Protein AF-A0A9J6EHJ7-F1 (afdb_monomer)

Mean predicted aligned error: 3.96 Å

Foldseek 3Di:
DPPVVLVVLLVQCVVQQADCQDPVGGDDHSSNLSVLLVVCVVPVDDLVVSCVVSVHDSVVSVVSNVRSVVSVVVVD

Nearest PDB structures (foldseek):
  4ds4-assembly1_A  TM=6.036E-01  e=1.621E+00  Geobacillus kaustophilus HTA426
  3po4-assembly1_A  TM=6.266E-01  e=2.785E+00  Thermus aquaticus
  4dqs-assembly1_A  TM=6.371E-01  e=3.335E+00  Geobacillus kaustophilus HTA426
  2r0q-assembly1_F  TM=6.192E-01  e=3.762E+00  Staphylococcus aureus
  2r0q-assembly1_E  TM=4.791E-01  e=2.470E+00  Staphylococcus aureus

Structure (mmCIF, N/CA/C/O backbone):
data_AF-A0A9J6EHJ7-F1
#
_entry.id   AF-A0A9J6EHJ7-F1
#
loop_
_atom_site.group_PDB
_atom_site.id
_atom_site.type_symbol
_atom_site.label_atom_id
_atom_site.label_alt_id
_atom_site.label_comp_id
_atom_site.label_asym_id
_atom_site.label_entity_id
_atom_site.label_seq_id
_atom_site.pdbx_PDB_ins_code
_atom_site.Cartn_x
_atom_site.Cartn_y
_atom_site.Cartn_z
_atom_site.occupancy
_atom_site.B_iso_or_equiv
_atom_site.auth_seq_id
_atom_site.auth_comp_id
_atom_site.auth_asym_id
_atom_site.auth_atom_id
_atom_site.pdbx_PDB_model_num
ATOM 1 N N . MET A 1 1 ? -7.960 -13.841 -10.013 1.00 56.31 1 MET A N 1
ATOM 2 C CA . MET A 1 1 ? -8.060 -14.667 -8.789 1.00 56.31 1 MET A CA 1
ATOM 3 C C . MET A 1 1 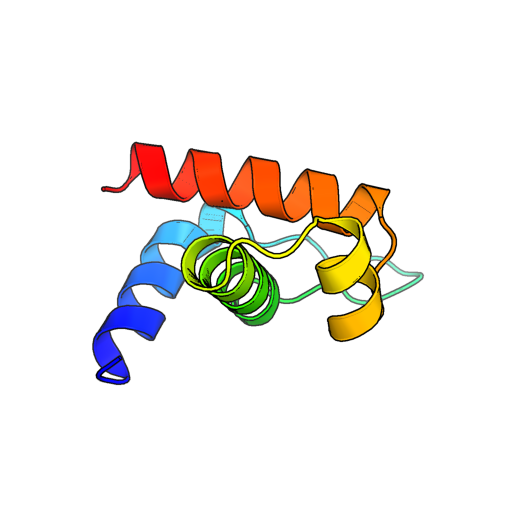? -9.516 -15.042 -8.578 1.00 56.31 1 MET A C 1
ATOM 5 O O . MET A 1 1 ? -10.351 -14.169 -8.794 1.00 56.31 1 MET A O 1
ATOM 9 N N . PRO A 1 2 ? -9.850 -16.278 -8.171 1.00 66.81 2 PRO A N 1
ATOM 10 C CA . PRO A 1 2 ? -11.168 -16.521 -7.595 1.00 66.81 2 PRO A CA 1
ATOM 11 C C . PRO A 1 2 ? -11.335 -15.572 -6.387 1.00 66.81 2 PRO A C 1
ATOM 13 O O . PRO A 1 2 ? -10.385 -15.458 -5.610 1.00 66.81 2 PRO A O 1
ATOM 16 N N . PRO A 1 3 ? -12.477 -14.874 -6.227 1.00 63.16 3 PRO A N 1
ATOM 17 C CA . PRO A 1 3 ? -12.650 -13.793 -5.239 1.00 63.16 3 PRO A CA 1
ATOM 18 C C . PRO A 1 3 ? -12.181 -14.168 -3.827 1.00 63.16 3 PRO A C 1
ATOM 20 O O . PRO A 1 3 ? -11.518 -13.397 -3.144 1.00 63.16 3 PRO A O 1
ATOM 23 N N . ARG A 1 4 ? -12.398 -15.437 -3.469 1.00 81.50 4 ARG A N 1
ATOM 24 C CA . ARG A 1 4 ? -12.043 -16.027 -2.178 1.00 81.50 4 ARG A CA 1
ATOM 25 C C . ARG A 1 4 ? -10.563 -15.884 -1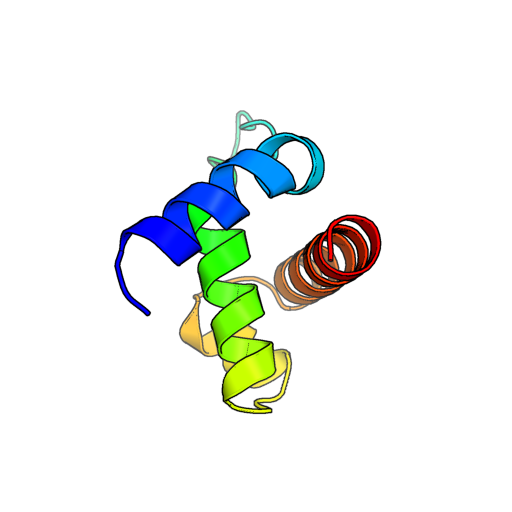.816 1.00 81.50 4 ARG A C 1
ATOM 27 O O . ARG A 1 4 ? -10.265 -15.660 -0.656 1.00 81.50 4 ARG A O 1
ATOM 34 N N . THR A 1 5 ? -9.635 -16.001 -2.770 1.00 87.56 5 THR A N 1
ATOM 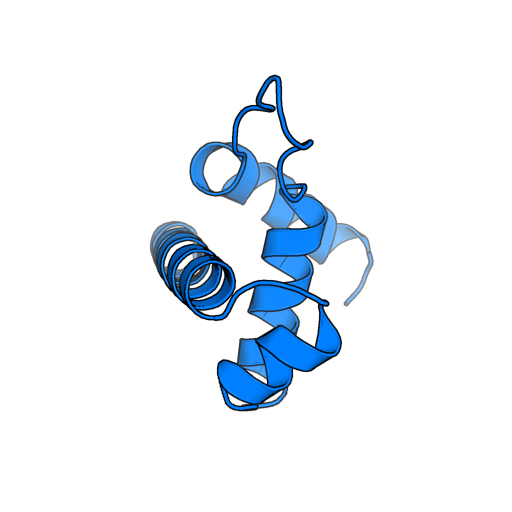35 C CA . THR A 1 5 ? -8.195 -15.972 -2.453 1.00 87.56 5 THR A CA 1
ATOM 36 C C . THR A 1 5 ? -7.729 -14.583 -2.036 1.00 87.56 5 THR A C 1
ATOM 38 O O . THR A 1 5 ? -6.908 -14.464 -1.130 1.00 87.56 5 THR A O 1
ATOM 41 N N . PHE A 1 6 ? -8.263 -13.538 -2.674 1.00 91.06 6 PHE A N 1
ATOM 42 C CA . PHE A 1 6 ? -7.930 -12.164 -2.313 1.00 91.06 6 PHE A CA 1
ATOM 43 C C . PHE A 1 6 ? -8.476 -11.829 -0.924 1.00 91.06 6 PHE A C 1
ATOM 45 O O . PHE A 1 6 ? -7.728 -11.338 -0.087 1.00 91.06 6 PHE A O 1
ATOM 52 N N . ASP A 1 7 ? -9.738 -12.171 -0.656 1.00 92.00 7 ASP A N 1
ATOM 53 C CA . ASP A 1 7 ? -10.372 -11.910 0.640 1.00 92.00 7 ASP A CA 1
ATOM 54 C C . ASP A 1 7 ? -9.671 -12.665 1.781 1.00 92.00 7 ASP A C 1
ATOM 56 O O . ASP A 1 7 ? -9.434 -12.099 2.845 1.00 92.00 7 ASP A O 1
ATOM 60 N N . THR A 1 8 ? -9.261 -13.920 1.554 1.00 91.38 8 THR A N 1
ATOM 61 C CA . THR A 1 8 ? -8.476 -14.690 2.534 1.00 91.38 8 THR A CA 1
ATOM 62 C C . TH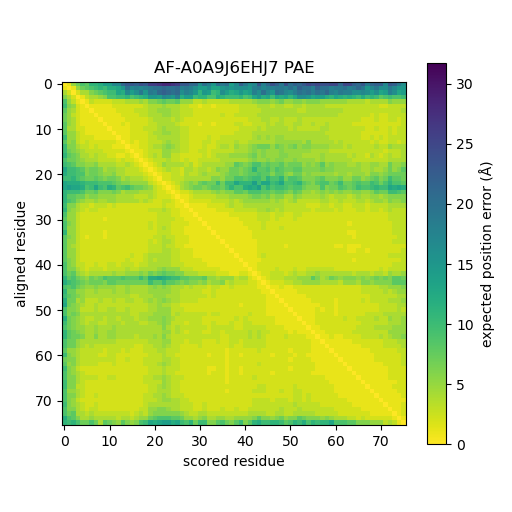R A 1 8 ? -7.114 -14.053 2.812 1.00 91.38 8 THR A C 1
ATOM 64 O O . THR A 1 8 ? -6.723 -13.937 3.971 1.00 91.38 8 THR A O 1
ATOM 67 N N . LEU A 1 9 ? -6.394 -13.608 1.778 1.00 91.94 9 LEU A N 1
ATOM 68 C CA . LEU A 1 9 ? -5.131 -12.884 1.962 1.00 91.94 9 LEU A CA 1
ATOM 69 C C . LEU A 1 9 ? -5.346 -11.564 2.702 1.00 91.94 9 LEU A C 1
ATOM 71 O O . LEU A 1 9 ? -4.559 -11.217 3.579 1.00 91.94 9 LEU A O 1
ATOM 75 N N . LEU A 1 10 ? -6.419 -10.845 2.377 1.00 93.75 10 LEU A N 1
ATOM 76 C CA . LEU A 1 10 ? -6.758 -9.590 3.026 1.00 93.75 10 LEU A CA 1
ATOM 77 C C . LEU A 1 10 ? -7.027 -9.782 4.517 1.00 93.75 10 LEU A C 1
ATOM 79 O O . LEU A 1 10 ? -6.524 -8.992 5.306 1.00 93.75 10 LEU A O 1
ATOM 83 N N . GLU A 1 11 ? -7.770 -10.817 4.906 1.00 92.69 11 GLU A N 1
ATOM 84 C CA . GLU A 1 11 ? -8.019 -11.158 6.313 1.00 92.69 11 GLU A CA 1
ATOM 85 C C . GLU A 1 11 ? -6.713 -11.440 7.073 1.00 92.69 11 GLU A C 1
ATOM 87 O O . GLU A 1 11 ? -6.525 -10.933 8.178 1.00 92.69 11 GLU A O 1
ATOM 92 N N . LEU A 1 12 ? -5.784 -12.182 6.459 1.00 90.88 12 LEU A N 1
ATOM 93 C CA . LEU A 1 12 ? -4.488 -12.518 7.059 1.00 90.88 12 LEU A CA 1
ATOM 94 C C . LEU A 1 12 ? -3.562 -11.302 7.195 1.00 90.88 12 LEU A C 1
ATOM 96 O O . LEU A 1 12 ? -2.872 -11.153 8.201 1.00 90.88 12 LEU A O 1
ATOM 100 N N . LEU A 1 13 ? -3.549 -10.425 6.190 1.00 91.56 13 LEU A N 1
ATOM 101 C CA . LEU A 1 13 ? -2.636 -9.280 6.117 1.00 91.56 13 LEU A CA 1
ATOM 102 C C . LEU A 1 13 ? -3.193 -8.028 6.794 1.00 91.56 13 LEU A C 1
ATOM 104 O O . LEU A 1 13 ? -2.426 -7.129 7.139 1.00 91.56 13 LEU A O 1
ATOM 108 N N . ARG A 1 14 ? -4.512 -7.960 7.015 1.00 91.12 14 ARG A N 1
ATOM 109 C CA . ARG A 1 14 ? -5.213 -6.837 7.652 1.00 91.12 14 ARG A CA 1
ATOM 110 C C . ARG A 1 14 ? -4.505 -6.271 8.887 1.00 91.12 14 ARG A C 1
ATOM 112 O O . ARG A 1 14 ? -4.345 -5.053 8.925 1.00 91.12 14 ARG A O 1
ATOM 119 N N . PRO A 1 15 ? -4.068 -7.079 9.875 1.00 89.12 15 PRO A N 1
ATOM 120 C CA . PRO A 1 15 ? -3.398 -6.545 11.059 1.00 89.12 15 PRO A CA 1
ATOM 121 C C . PRO A 1 15 ? -2.053 -5.866 10.758 1.00 89.12 15 PRO A C 1
ATOM 123 O O . PRO A 1 15 ? -1.652 -4.991 11.517 1.00 89.12 15 PRO A O 1
ATOM 126 N N . ALA A 1 16 ? -1.377 -6.230 9.664 1.00 88.12 16 ALA A N 1
ATOM 127 C CA . ALA A 1 16 ? -0.090 -5.653 9.278 1.00 88.12 16 ALA A CA 1
ATOM 128 C C . ALA A 1 16 ? -0.233 -4.401 8.395 1.00 88.12 16 ALA A C 1
ATOM 130 O O . ALA A 1 16 ? 0.543 -3.463 8.537 1.00 88.12 16 ALA A O 1
ATOM 131 N N . ILE A 1 17 ? -1.224 -4.369 7.493 1.00 90.31 17 ILE A N 1
ATOM 132 C CA . ILE A 1 17 ? -1.340 -3.314 6.464 1.00 90.31 17 ILE A CA 1
ATOM 133 C C . ILE A 1 17 ? -2.443 -2.280 6.738 1.00 90.31 17 ILE A C 1
ATOM 135 O O . ILE A 1 17 ? -2.579 -1.307 5.992 1.00 90.31 17 ILE A O 1
ATOM 139 N N . SER A 1 18 ? -3.263 -2.476 7.776 1.00 91.00 18 SER A N 1
ATOM 140 C CA . SER A 1 18 ? -4.313 -1.523 8.146 1.00 91.00 18 SER A CA 1
ATOM 141 C C . SER A 1 18 ? -3.723 -0.334 8.901 1.00 91.00 18 SER A C 1
ATOM 143 O O . SER A 1 18 ? -3.123 -0.495 9.962 1.00 91.00 18 SER A O 1
ATOM 145 N N . LYS A 1 19 ? -3.944 0.880 8.387 1.00 86.12 19 LYS A N 1
ATOM 146 C CA . LYS A 1 19 ? -3.522 2.128 9.043 1.00 86.12 19 LYS A CA 1
ATOM 147 C C . LYS A 1 19 ? -4.710 2.841 9.686 1.00 86.12 19 LYS A C 1
ATOM 149 O O . LYS A 1 19 ? -5.852 2.640 9.282 1.00 86.12 19 LYS A O 1
ATOM 154 N N . GLN A 1 20 ? -4.433 3.643 10.713 1.00 85.88 20 GLN A N 1
ATOM 155 C CA . GLN A 1 20 ? -5.449 4.450 11.389 1.00 85.88 20 GLN A CA 1
ATOM 156 C C . GLN A 1 20 ? -5.762 5.713 10.588 1.00 85.88 20 GLN A C 1
ATOM 158 O O . GLN A 1 20 ? -4.861 6.341 10.024 1.00 85.88 20 GLN A O 1
ATOM 163 N N . ASP A 1 21 ? -7.036 6.098 10.584 1.00 89.31 21 ASP A N 1
ATOM 164 C CA . ASP A 1 21 ? -7.466 7.378 10.038 1.00 89.31 21 ASP A CA 1
ATOM 165 C C . ASP A 1 21 ? -6.889 8.539 10.850 1.00 89.31 21 ASP A C 1
ATOM 167 O O . ASP A 1 21 ? -6.708 8.462 12.066 1.00 89.31 21 ASP A O 1
ATOM 171 N N . THR A 1 22 ? -6.613 9.643 10.161 1.00 86.56 22 THR A N 1
ATOM 172 C CA . THR A 1 22 ? -6.158 10.885 10.791 1.00 86.56 22 THR A CA 1
ATOM 173 C C . THR A 1 22 ? -7.192 11.985 10.585 1.00 86.56 22 THR A C 1
ATOM 175 O O . THR A 1 22 ? -7.995 11.926 9.657 1.00 86.56 22 THR A O 1
ATOM 178 N N . ASN A 1 23 ? -7.112 13.052 11.386 1.00 88.75 23 ASN A N 1
ATOM 179 C CA . ASN A 1 23 ? -7.969 14.237 11.234 1.00 88.75 23 ASN A CA 1
ATOM 180 C C . ASN A 1 23 ? -7.777 14.983 9.896 1.00 88.75 23 ASN A C 1
ATOM 182 O O . ASN A 1 23 ? -8.566 15.867 9.576 1.00 88.75 23 ASN A O 1
ATOM 186 N N . TYR A 1 24 ? -6.724 14.667 9.135 1.00 84.31 24 TYR A N 1
ATOM 187 C CA . TYR A 1 24 ? -6.416 15.322 7.862 1.00 84.31 24 TYR A CA 1
ATOM 188 C C . TYR A 1 24 ? -6.950 14.541 6.660 1.00 84.31 24 TYR A C 1
ATOM 190 O O . TYR A 1 24 ? -7.533 15.128 5.750 1.00 84.31 24 TYR A O 1
ATOM 198 N N . ARG A 1 25 ? -6.725 13.223 6.628 1.00 85.19 25 ARG A N 1
ATOM 199 C CA . ARG A 1 25 ? -7.136 12.349 5.523 1.00 85.19 25 ARG A CA 1
ATOM 200 C C . ARG A 1 25 ? -7.430 10.936 6.040 1.00 85.19 25 ARG A C 1
ATOM 202 O O . ARG A 1 25 ? -6.683 10.467 6.910 1.00 85.19 25 ARG A O 1
ATOM 209 N N . PRO A 1 26 ? -8.437 10.241 5.471 1.00 87.00 26 PRO A N 1
ATOM 210 C CA . PRO A 1 26 ? -8.605 8.811 5.695 1.00 87.00 26 PRO A CA 1
ATOM 211 C C . PRO A 1 26 ? -7.368 8.030 5.240 1.00 87.00 26 PRO A C 1
ATOM 213 O O . PRO A 1 26 ? -6.701 8.374 4.250 1.00 87.00 26 PRO A O 1
ATOM 216 N N . ALA A 1 27 ? -7.062 6.975 5.982 1.00 90.19 27 ALA A N 1
ATOM 217 C CA . ALA A 1 27 ? -6.031 6.025 5.632 1.00 90.19 27 ALA A CA 1
ATOM 218 C C . ALA A 1 27 ? -6.373 5.330 4.308 1.00 90.19 27 ALA A C 1
ATOM 220 O O . ALA A 1 27 ? -7.535 5.148 3.942 1.00 90.19 27 ALA A O 1
ATOM 221 N N . ILE A 1 28 ? -5.334 4.929 3.575 1.00 90.81 28 ILE A N 1
ATOM 222 C CA . ILE A 1 28 ? -5.518 4.015 2.447 1.00 90.81 28 ILE A CA 1
ATOM 223 C C . ILE A 1 28 ? -5.980 2.683 3.040 1.00 90.81 28 ILE A C 1
ATOM 225 O O . ILE A 1 28 ? -5.372 2.182 3.988 1.00 90.81 28 ILE A O 1
ATOM 229 N N . SER A 1 29 ? -7.082 2.149 2.517 1.00 93.06 29 SER A N 1
ATOM 230 C CA . SER A 1 29 ? -7.683 0.939 3.064 1.00 93.06 29 SER A CA 1
ATOM 231 C C . SER A 1 29 ? -6.735 -0.257 2.911 1.00 93.06 29 SER A C 1
ATOM 233 O O . SER A 1 29 ? -5.972 -0.340 1.947 1.00 93.06 29 SER A O 1
ATOM 235 N N . ALA A 1 30 ? -6.808 -1.222 3.833 1.00 93.81 30 ALA A N 1
ATOM 236 C CA . ALA A 1 30 ? -6.039 -2.467 3.727 1.00 93.81 30 ALA A CA 1
ATOM 237 C C . ALA A 1 30 ? -6.295 -3.188 2.387 1.00 93.81 30 ALA A C 1
ATOM 239 O O . ALA A 1 30 ? -5.380 -3.761 1.799 1.00 93.81 30 ALA A O 1
ATOM 240 N N . HIS A 1 31 ? -7.529 -3.102 1.881 1.00 94.25 31 HIS A N 1
ATOM 241 C CA . HIS A 1 31 ? -7.919 -3.631 0.578 1.00 94.25 31 HIS A CA 1
ATOM 242 C C . HIS A 1 31 ? -7.110 -2.984 -0.556 1.00 94.25 31 HIS A C 1
ATOM 244 O O . HIS A 1 31 ? -6.510 -3.685 -1.371 1.00 94.25 31 HIS A O 1
ATOM 250 N N . ASP A 1 32 ? -7.038 -1.652 -0.585 1.00 93.38 32 ASP A N 1
ATOM 251 C CA . ASP A 1 32 ? -6.330 -0.922 -1.640 1.00 93.38 32 ASP A CA 1
ATOM 252 C C . ASP A 1 32 ? -4.813 -1.093 -1.531 1.00 93.38 32 ASP A C 1
ATOM 254 O O . ASP A 1 32 ? -4.139 -1.236 -2.551 1.00 93.38 32 ASP A O 1
ATOM 258 N N . CYS A 1 33 ? -4.274 -1.156 -0.309 1.00 94.12 33 CYS A N 1
ATOM 259 C CA . CYS A 1 33 ? -2.872 -1.498 -0.058 1.00 94.12 33 CYS A CA 1
ATOM 260 C C . CYS A 1 33 ? -2.516 -2.878 -0.636 1.00 94.12 33 CYS A C 1
ATOM 262 O O . CYS A 1 33 ? -1.500 -3.024 -1.325 1.00 94.12 33 CYS A O 1
ATOM 264 N N . LEU A 1 34 ? -3.362 -3.887 -0.399 1.00 94.88 34 LEU A N 1
ATOM 265 C CA . LEU A 1 34 ? -3.152 -5.235 -0.923 1.00 94.88 34 LEU A CA 1
ATOM 266 C C . LEU A 1 34 ? -3.273 -5.267 -2.450 1.00 94.88 34 LEU A C 1
ATOM 268 O O . LEU A 1 34 ? -2.414 -5.834 -3.125 1.00 94.88 34 LEU A O 1
ATOM 272 N N . ALA A 1 35 ? -4.298 -4.619 -3.008 1.00 94.19 35 ALA A N 1
ATOM 273 C CA . ALA A 1 35 ? -4.496 -4.530 -4.452 1.00 94.19 35 ALA A CA 1
ATOM 274 C C . ALA A 1 35 ? -3.308 -3.850 -5.152 1.00 94.19 35 ALA A C 1
ATOM 276 O O . ALA A 1 35 ? -2.839 -4.329 -6.187 1.00 94.19 35 ALA A O 1
ATOM 277 N N . MET A 1 36 ? -2.784 -2.771 -4.563 1.00 94.69 36 MET A N 1
ATOM 278 C CA . MET A 1 36 ? -1.591 -2.071 -5.038 1.00 94.69 36 MET A CA 1
ATOM 279 C C . MET A 1 36 ? -0.364 -2.981 -5.043 1.00 94.69 36 MET A C 1
ATOM 281 O O . MET A 1 36 ? 0.347 -3.054 -6.046 1.00 94.69 36 MET A O 1
ATOM 285 N N . THR A 1 37 ? -0.153 -3.715 -3.952 1.00 94.88 37 THR A N 1
ATOM 286 C CA . THR A 1 37 ? 0.998 -4.612 -3.794 1.00 94.88 37 THR A CA 1
ATOM 287 C C . THR A 1 37 ? 0.947 -5.779 -4.769 1.00 94.88 37 THR A C 1
ATOM 289 O O . THR A 1 37 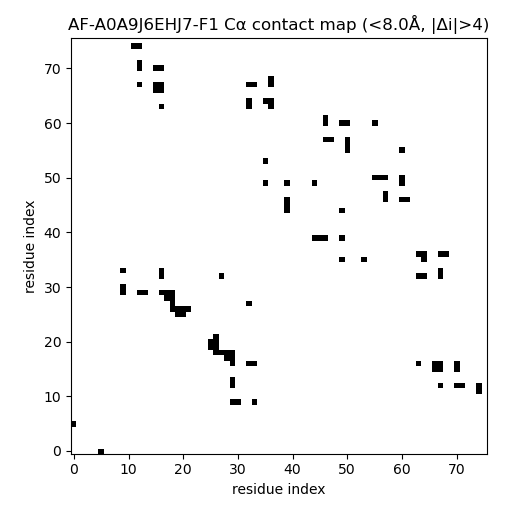? 1.921 -6.032 -5.474 1.00 94.88 37 THR A O 1
ATOM 292 N N . ILE A 1 38 ? -0.199 -6.453 -4.884 1.00 93.56 38 ILE A N 1
ATOM 293 C CA . ILE A 1 38 ? -0.365 -7.562 -5.831 1.00 93.56 38 ILE A CA 1
ATOM 294 C C . ILE A 1 38 ? -0.174 -7.069 -7.264 1.00 93.56 38 ILE A C 1
ATOM 296 O O . ILE A 1 38 ? 0.488 -7.742 -8.051 1.00 93.56 38 ILE A O 1
ATOM 300 N N . ARG A 1 39 ? -0.711 -5.891 -7.609 1.00 93.88 39 ARG A N 1
ATOM 301 C CA . ARG A 1 39 ? -0.522 -5.323 -8.945 1.00 93.88 39 ARG A CA 1
ATOM 302 C C . ARG A 1 39 ? 0.955 -5.078 -9.237 1.00 93.88 39 ARG A C 1
ATOM 304 O O . ARG A 1 39 ? 1.415 -5.537 -10.272 1.00 93.88 39 ARG A O 1
ATOM 311 N N . PHE A 1 40 ? 1.685 -4.444 -8.319 1.00 94.88 40 PHE A N 1
ATOM 312 C CA . PHE A 1 40 ? 3.129 -4.222 -8.444 1.00 94.88 40 PHE A CA 1
ATOM 313 C C . PHE A 1 40 ? 3.906 -5.532 -8.642 1.00 94.88 40 PHE A C 1
ATOM 315 O O . PHE A 1 40 ? 4.706 -5.637 -9.570 1.00 94.88 40 PHE A O 1
ATOM 322 N N . LEU A 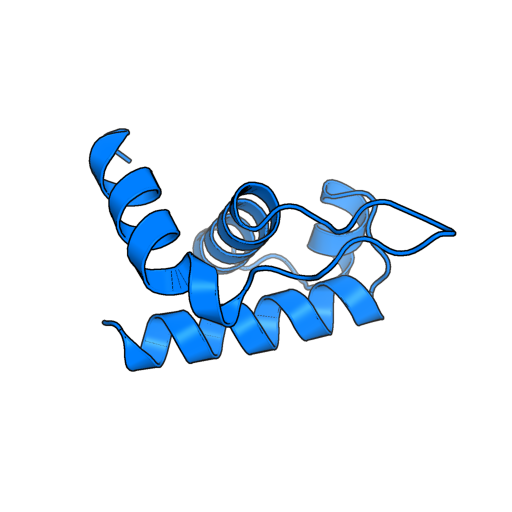1 41 ? 3.630 -6.550 -7.819 1.00 92.44 41 LEU A N 1
ATOM 323 C CA . LEU A 1 41 ? 4.293 -7.857 -7.903 1.00 92.44 41 LEU A CA 1
ATOM 324 C C . LEU A 1 41 ? 3.953 -8.615 -9.195 1.00 92.44 41 LEU A C 1
ATOM 326 O O . LEU A 1 41 ? 4.795 -9.338 -9.719 1.00 92.44 41 LEU A O 1
ATOM 330 N N . ALA A 1 42 ? 2.733 -8.457 -9.712 1.00 93.19 42 ALA A N 1
ATOM 331 C CA . ALA A 1 42 ? 2.280 -9.144 -10.917 1.00 93.19 42 ALA A CA 1
ATOM 332 C C . ALA A 1 42 ? 2.755 -8.476 -12.217 1.00 93.19 42 ALA A C 1
ATOM 334 O O . ALA A 1 42 ? 2.977 -9.175 -13.204 1.00 93.19 42 ALA A O 1
ATOM 335 N N . THR A 1 43 ? 2.876 -7.143 -12.251 1.00 92.50 43 THR A N 1
ATOM 336 C CA . THR A 1 43 ? 3.249 -6.402 -13.469 1.00 92.50 43 THR A CA 1
ATOM 337 C C . THR A 1 43 ? 4.738 -6.088 -13.565 1.00 92.50 43 THR A C 1
ATOM 339 O O . THR A 1 43 ? 5.229 -5.876 -14.672 1.00 92.50 43 THR A O 1
ATOM 342 N N . GLY A 1 44 ? 5.462 -6.040 -12.440 1.00 87.56 44 GLY A N 1
ATOM 343 C CA . GLY A 1 44 ? 6.863 -5.607 -12.414 1.00 87.56 44 GLY A CA 1
ATOM 344 C C . GLY A 1 44 ? 7.052 -4.120 -12.748 1.00 87.56 44 GLY A C 1
ATOM 345 O O . GLY A 1 44 ? 8.140 -3.714 -13.152 1.00 87.56 44 GLY A O 1
ATOM 346 N N . GLU A 1 45 ? 5.996 -3.308 -12.614 1.00 91.00 45 GLU A N 1
ATOM 347 C CA . GLU A 1 45 ? 6.049 -1.848 -12.767 1.00 91.00 45 GLU A CA 1
ATOM 348 C C . GLU A 1 45 ? 7.017 -1.207 -11.759 1.00 91.00 45 GLU A C 1
ATOM 350 O O . GLU A 1 45 ? 7.300 -1.763 -10.700 1.00 91.00 45 GLU A O 1
ATOM 355 N N . THR A 1 46 ? 7.504 0.006 -12.035 1.00 93.94 46 THR A N 1
ATOM 356 C CA . THR A 1 46 ? 8.295 0.730 -11.030 1.00 93.94 46 THR A CA 1
ATOM 357 C C . THR A 1 46 ? 7.386 1.311 -9.942 1.00 93.94 46 THR A C 1
ATOM 359 O O . THR A 1 46 ? 6.228 1.649 -10.190 1.00 93.94 46 THR A O 1
ATOM 362 N N . GLN A 1 47 ? 7.917 1.548 -8.735 1.00 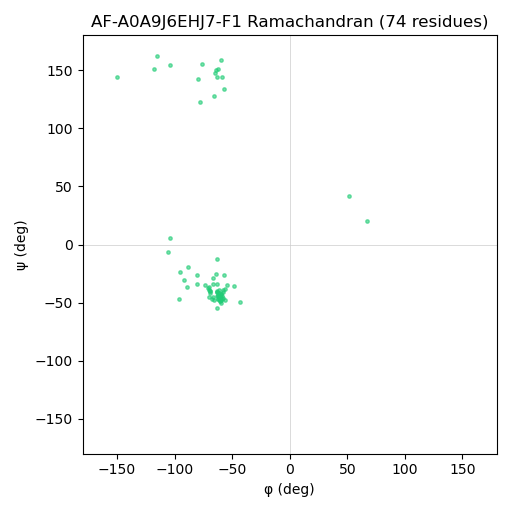94.06 47 GLN A N 1
ATOM 363 C CA . GLN A 1 47 ? 7.151 2.217 -7.664 1.00 94.06 47 GLN A CA 1
ATOM 364 C C . GLN A 1 47 ? 6.636 3.606 -8.085 1.00 94.06 47 GLN A C 1
ATOM 366 O O . GLN A 1 47 ? 5.627 4.090 -7.572 1.00 94.06 47 GLN A O 1
ATOM 371 N N . ARG A 1 48 ? 7.323 4.262 -9.031 1.00 94.88 48 ARG A N 1
ATOM 372 C CA . ARG A 1 48 ? 6.905 5.548 -9.589 1.00 94.88 48 ARG A CA 1
ATOM 373 C C . ARG A 1 48 ? 5.650 5.406 -10.450 1.00 94.88 48 ARG A C 1
ATOM 375 O O . ARG A 1 48 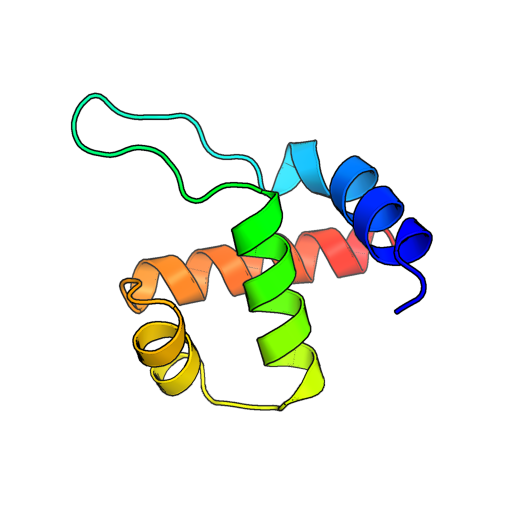? 4.786 6.273 -10.355 1.00 94.88 48 ARG A O 1
ATOM 382 N N . ASP A 1 49 ? 5.547 4.347 -11.244 1.00 94.62 49 ASP A N 1
ATOM 383 C CA . ASP A 1 49 ? 4.375 4.095 -12.088 1.00 94.62 49 ASP A CA 1
ATOM 384 C C . ASP A 1 49 ? 3.166 3.731 -11.223 1.00 94.62 49 ASP A C 1
ATOM 386 O O . ASP A 1 49 ? 2.087 4.295 -11.391 1.00 94.62 49 ASP A O 1
ATOM 390 N N . VAL A 1 50 ? 3.378 2.902 -10.196 1.00 94.75 50 VAL A N 1
ATOM 391 C CA . VAL A 1 50 ? 2.351 2.570 -9.197 1.00 94.75 50 VAL A CA 1
ATOM 392 C C . VAL A 1 50 ? 1.839 3.825 -8.485 1.00 94.75 50 VAL A C 1
ATOM 394 O O . VAL A 1 50 ? 0.632 4.013 -8.358 1.00 94.75 50 VAL A O 1
ATOM 397 N N . ALA A 1 51 ? 2.729 4.731 -8.071 1.00 94.81 51 ALA A N 1
ATOM 398 C CA . ALA A 1 51 ? 2.338 5.996 -7.445 1.00 94.81 51 ALA A CA 1
ATOM 399 C C . ALA A 1 51 ? 1.425 6.851 -8.335 1.00 94.81 51 ALA A C 1
ATOM 401 O O . ALA A 1 51 ? 0.459 7.433 -7.842 1.00 94.81 51 ALA A O 1
ATOM 402 N N . VAL A 1 52 ? 1.689 6.888 -9.644 1.00 94.81 52 VAL A N 1
ATOM 403 C CA . VAL A 1 52 ? 0.825 7.580 -10.610 1.00 94.81 52 VAL A CA 1
ATOM 404 C C . VAL A 1 52 ? -0.506 6.842 -10.780 1.00 94.81 52 VAL A C 1
ATOM 406 O O . VAL A 1 52 ? -1.557 7.473 -10.713 1.00 94.81 52 VAL A O 1
ATOM 409 N N . ASN A 1 53 ? -0.477 5.515 -10.924 1.00 93.19 53 ASN A N 1
ATOM 410 C CA . ASN A 1 53 ? -1.665 4.682 -11.139 1.00 93.19 53 ASN A CA 1
ATOM 411 C C . ASN A 1 53 ? -2.653 4.714 -9.961 1.00 93.19 53 ASN A C 1
ATOM 413 O O . ASN A 1 53 ? -3.862 4.648 -10.171 1.00 93.19 53 ASN A O 1
ATOM 417 N N . PHE A 1 54 ? -2.149 4.825 -8.731 1.00 90.94 54 PHE A N 1
ATOM 418 C CA . PHE A 1 54 ? -2.951 4.826 -7.502 1.00 90.94 54 PHE A CA 1
ATOM 419 C C . PHE A 1 54 ? -3.119 6.218 -6.875 1.00 90.94 54 PHE A C 1
ATOM 421 O O . PHE A 1 54 ? -3.677 6.330 -5.784 1.00 90.94 54 PHE A O 1
ATOM 428 N N . LEU A 1 55 ? -2.646 7.277 -7.546 1.00 92.06 55 LEU A N 1
ATOM 429 C CA . LEU A 1 55 ? -2.725 8.668 -7.075 1.00 92.06 55 LEU A CA 1
ATOM 430 C C . LEU A 1 55 ? -2.193 8.837 -5.639 1.00 92.06 55 LEU A C 1
ATOM 432 O O . LEU A 1 55 ? -2.770 9.545 -4.811 1.00 92.06 55 LEU A O 1
ATOM 436 N N . ALA A 1 56 ? -1.083 8.161 -5.343 1.00 91.19 56 ALA A N 1
ATOM 437 C CA . ALA A 1 56 ? -0.465 8.118 -4.025 1.00 91.19 56 ALA A CA 1
ATOM 438 C C . ALA A 1 56 ? 0.951 8.707 -4.059 1.00 91.19 56 ALA A C 1
ATOM 440 O O . ALA A 1 56 ? 1.652 8.661 -5.070 1.00 91.19 56 ALA A O 1
ATOM 441 N N . GLY A 1 57 ? 1.398 9.272 -2.935 1.00 93.62 57 GLY A N 1
ATOM 442 C CA . GLY A 1 57 ? 2.762 9.785 -2.812 1.00 93.62 57 GLY A CA 1
ATOM 443 C C . GLY A 1 57 ? 3.794 8.663 -2.951 1.00 93.62 57 GLY A C 1
ATOM 444 O O . GLY A 1 57 ? 3.579 7.558 -2.463 1.00 93.62 57 GLY A O 1
ATOM 445 N N . ARG A 1 58 ? 4.948 8.941 -3.574 1.00 94.06 58 ARG A N 1
ATOM 446 C CA . ARG A 1 58 ? 6.005 7.926 -3.772 1.00 94.06 58 ARG A CA 1
ATOM 447 C C . ARG A 1 58 ? 6.492 7.311 -2.461 1.00 94.06 58 ARG A C 1
ATOM 449 O O . ARG A 1 58 ? 6.692 6.106 -2.403 1.00 94.06 58 ARG A O 1
ATOM 456 N N . SER A 1 59 ? 6.659 8.127 -1.419 1.00 94.38 59 SER A N 1
ATOM 457 C CA . SER A 1 59 ? 7.020 7.648 -0.080 1.00 94.38 59 SER A CA 1
ATOM 458 C C . SER A 1 59 ? 5.938 6.733 0.491 1.00 94.38 59 SER A C 1
ATOM 460 O O . SER A 1 59 ? 6.251 5.658 0.983 1.00 94.38 59 SER A O 1
ATOM 462 N N . THR A 1 60 ? 4.667 7.115 0.350 1.00 93.25 60 THR A N 1
ATOM 463 C CA . THR A 1 60 ? 3.521 6.309 0.785 1.00 93.25 60 THR A CA 1
ATOM 464 C C . THR A 1 60 ? 3.479 4.959 0.079 1.00 93.25 60 THR A C 1
ATOM 466 O O . THR A 1 60 ? 3.348 3.939 0.746 1.00 93.25 60 THR A O 1
ATOM 469 N N . VAL A 1 61 ? 3.637 4.938 -1.248 1.00 95.12 61 VAL A N 1
ATOM 470 C CA . VAL A 1 61 ? 3.701 3.692 -2.026 1.00 95.12 61 VAL A CA 1
ATOM 471 C C . VAL A 1 61 ? 4.885 2.842 -1.593 1.00 95.12 61 VAL A C 1
ATOM 473 O O . VAL A 1 61 ? 4.715 1.654 -1.364 1.00 95.12 61 VAL A O 1
ATOM 476 N N . SER A 1 62 ? 6.066 3.440 -1.431 1.00 95.44 62 SER A N 1
ATOM 477 C CA . SER A 1 62 ? 7.262 2.713 -1.001 1.00 95.44 62 SER A CA 1
ATOM 478 C C . SER A 1 62 ? 7.056 2.032 0.356 1.00 95.44 62 SER A C 1
ATOM 480 O O . SER A 1 62 ? 7.314 0.836 0.482 1.00 95.44 62 SER A O 1
ATOM 482 N N . SER A 1 63 ? 6.502 2.753 1.339 1.00 94.50 63 SER A N 1
ATOM 483 C CA . SER A 1 63 ? 6.175 2.192 2.654 1.00 94.50 63 SER A CA 1
ATOM 484 C C . SER A 1 63 ? 5.133 1.077 2.565 1.00 94.50 63 SER A C 1
ATOM 486 O O . SER A 1 63 ? 5.345 0.017 3.139 1.00 94.50 63 SER A O 1
ATOM 488 N N . ILE A 1 64 ? 4.042 1.280 1.813 1.00 94.19 64 ILE A N 1
ATOM 489 C CA . ILE A 1 64 ? 2.990 0.263 1.643 1.00 94.19 64 ILE A CA 1
ATOM 490 C C . ILE A 1 64 ? 3.556 -1.001 1.000 1.00 94.19 64 ILE A C 1
ATOM 492 O O . ILE A 1 64 ? 3.315 -2.091 1.504 1.00 94.19 64 ILE A O 1
ATOM 496 N N . LEU A 1 65 ? 4.314 -0.865 -0.092 1.00 94.69 65 LEU A N 1
ATOM 497 C CA . LEU A 1 65 ? 4.894 -2.009 -0.791 1.00 94.69 65 LEU A CA 1
ATOM 498 C C . LEU A 1 65 ? 5.874 -2.765 0.105 1.00 94.69 65 LEU A C 1
ATOM 500 O O . LEU A 1 65 ? 5.854 -3.991 0.102 1.00 94.69 65 LEU A O 1
ATOM 504 N N . SER A 1 66 ? 6.698 -2.062 0.886 1.00 94.50 66 SER A N 1
ATOM 505 C CA . SER A 1 66 ? 7.619 -2.691 1.838 1.00 94.50 66 SER A CA 1
ATOM 506 C C . SER A 1 66 ? 6.865 -3.455 2.930 1.00 94.50 66 SER A C 1
ATOM 508 O O . SER A 1 66 ? 7.084 -4.650 3.087 1.00 94.50 66 SER A O 1
ATOM 510 N N . GLU A 1 67 ? 5.941 -2.796 3.636 1.00 93.81 67 GLU A N 1
ATOM 511 C CA . GLU A 1 67 ? 5.167 -3.394 4.736 1.00 93.81 67 GLU A CA 1
ATOM 512 C C . GLU A 1 67 ? 4.326 -4.588 4.253 1.00 93.81 67 GLU A C 1
ATOM 514 O O . GLU A 1 67 ? 4.311 -5.648 4.876 1.00 93.81 67 GLU A O 1
ATOM 519 N N . ALA A 1 68 ? 3.641 -4.446 3.115 1.00 94.25 68 ALA A N 1
ATOM 520 C CA . ALA A 1 68 ? 2.771 -5.488 2.586 1.00 94.25 68 ALA A CA 1
ATOM 521 C C . ALA A 1 68 ? 3.548 -6.670 1.989 1.00 94.25 68 ALA A C 1
ATOM 523 O O . ALA A 1 68 ? 3.094 -7.806 2.110 1.00 94.25 68 ALA A O 1
ATOM 524 N N . SER A 1 69 ? 4.703 -6.434 1.355 1.00 93.88 69 SER A N 1
ATOM 525 C CA . SER A 1 69 ? 5.543 -7.525 0.835 1.00 93.88 69 SER A CA 1
ATOM 526 C C . SER A 1 69 ? 6.208 -8.326 1.952 1.00 93.88 69 SER A C 1
ATOM 528 O O . SER A 1 69 ? 6.238 -9.552 1.873 1.00 93.88 69 SER A O 1
ATOM 530 N N . GLU A 1 70 ? 6.661 -7.664 3.018 1.00 94.94 70 GLU A N 1
ATOM 531 C CA . GLU A 1 70 ? 7.161 -8.334 4.219 1.00 94.94 70 GLU A CA 1
ATOM 532 C C . GLU A 1 70 ? 6.059 -9.161 4.889 1.00 94.94 70 GLU A C 1
ATOM 534 O O . GLU A 1 70 ? 6.251 -10.340 5.178 1.00 94.94 70 GLU A O 1
ATOM 539 N N . ALA A 1 71 ? 4.868 -8.583 5.062 1.00 93.81 71 ALA A N 1
ATOM 540 C CA . ALA A 1 71 ? 3.735 -9.300 5.630 1.00 93.81 71 ALA A CA 1
ATOM 541 C C . ALA A 1 71 ? 3.326 -10.514 4.773 1.00 93.81 71 ALA A C 1
ATOM 543 O O . ALA A 1 71 ? 3.033 -11.576 5.317 1.00 93.81 71 ALA A O 1
ATOM 544 N N . LEU A 1 72 ? 3.355 -10.391 3.440 1.00 92.88 72 LEU A N 1
ATOM 545 C CA . LEU A 1 72 ? 3.121 -11.511 2.522 1.00 92.88 72 LEU A CA 1
ATOM 546 C C . LEU A 1 72 ? 4.150 -12.627 2.710 1.00 92.88 72 LEU A C 1
ATOM 548 O O . LEU A 1 72 ? 3.765 -13.789 2.764 1.00 92.88 72 LEU A O 1
ATOM 552 N N . TRP A 1 73 ? 5.429 -12.273 2.833 1.00 93.56 73 TRP A N 1
ATOM 553 C CA . TRP A 1 73 ? 6.520 -13.227 3.032 1.00 93.56 73 TRP A CA 1
ATOM 554 C C . TRP A 1 73 ? 6.459 -13.955 4.382 1.00 93.56 73 TRP A C 1
ATOM 556 O O . TRP A 1 73 ? 6.934 -15.076 4.503 1.00 93.56 73 TRP A O 1
ATOM 566 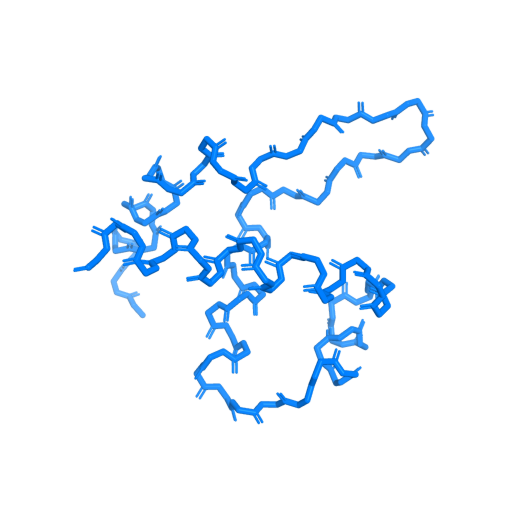N N . LEU A 1 74 ? 5.901 -13.326 5.417 1.00 92.00 74 LEU A N 1
ATOM 567 C CA . LEU A 1 74 ? 5.756 -13.948 6.737 1.00 92.00 74 LEU A CA 1
ATOM 568 C C . LEU A 1 74 ? 4.555 -14.898 6.830 1.00 92.00 74 LEU A C 1
ATOM 570 O O . LEU A 1 74 ? 4.544 -15.787 7.680 1.00 92.00 74 LEU A O 1
ATOM 574 N N . VAL A 1 75 ? 3.528 -14.675 6.009 1.00 87.62 75 VAL A N 1
ATOM 575 C CA . VAL A 1 75 ? 2.274 -15.442 6.033 1.00 87.62 75 VAL A CA 1
ATOM 576 C C . VAL A 1 75 ? 2.302 -16.635 5.069 1.00 87.62 75 VAL A C 1
ATOM 578 O O . VAL A 1 75 ? 1.629 -17.632 5.341 1.00 87.62 75 VAL A O 1
ATOM 581 N N . LEU A 1 76 ? 3.033 -16.529 3.953 1.00 82.50 76 LEU A N 1
ATOM 582 C CA . LEU A 1 76 ? 3.146 -17.549 2.899 1.00 82.50 76 LEU A CA 1
ATOM 583 C C . LEU A 1 76 ? 4.474 -18.305 2.979 1.00 82.50 76 LEU A C 1
ATOM 585 O O . LEU A 1 76 ? 4.428 -19.546 2.824 1.00 82.50 76 LEU A O 1
#

Sequence (76 aa):
MPPRTFDTLLELLRPAISKQDTNYRPAISAHDCLAMTIRFLATGETQRDVAVNFLAGRSTVSSILSEASEALWLVL

Secondary structure (DSSP, 8-state):
--HHHHHHHHHHHHHHH-----SSSPPPPHHHHHHHHHHHHHH---HHHHHHHTT--HHHHHHHHHHHHHHHHHH-

Organism: Rhipicephalus microplus (NCBI:txid6941)

Radius of gyration: 12.15 Å; Cα contacts (8 Å, |Δi|>4): 59; chains: 1; bounding box: 21×33×25 Å

pLDDT: mean 90.7, std 6.65, range [56.31, 95.44]

Solvent-accessible surface area (backbone atoms only — not comparable to full-atom values): 4509 Å² total; per-residue (Å²): 126,67,69,65,61,58,55,53,49,46,66,71,41,34,85,77,51,51,59,75,67,50,100,85,52,76,44,69,48,39,67,56,51,48,54,50,39,54,49,39,72,72,68,68,58,53,68,67,55,51,14,62,76,66,75,42,54,58,67,57,43,52,51,47,43,51,54,46,50,52,48,48,64,76,74,108